Protein AF-A0A0G9H616-F1 (afdb_monomer_lite)

pLDDT: mean 82.74, std 15.52, range [44.06, 95.81]

Radius of gyration: 23.43 Å; chains: 1; bounding box: 38×28×64 Å

Secondary structure (DSSP, 8-state):
---HHHHHHHHHHHTT--HHHHHHHHTTS----HHHHHHHHHHTT--HHHHHH-PPPSS-----SS---PPPPHHHHHHHHHHHTS-HHHHHHHHHHHHTT--

Foldseek 3Di:
DDPPVVVLVVVCVVLVHDSVQSVCVVVVNDDDPPVSLVVVCVVVVHDSCCVPVVDDDPDPDDPDPDCPDDDDDPVRVVVVVVLVPDDPVVNVVVVVVVVVVPD

Structure (mmCIF, N/CA/C/O backbone):
data_AF-A0A0G9H616-F1
#
_entry.id   AF-A0A0G9H616-F1
#
loop_
_atom_site.group_PDB
_atom_site.id
_atom_site.type_symbol
_atom_site.label_atom_id
_atom_site.label_alt_id
_atom_site.label_comp_id
_atom_site.label_asym_id
_atom_site.label_entity_id
_atom_site.label_seq_id
_atom_site.pdbx_PDB_ins_code
_atom_site.Cartn_x
_atom_site.Cartn_y
_atom_site.Cartn_z
_atom_site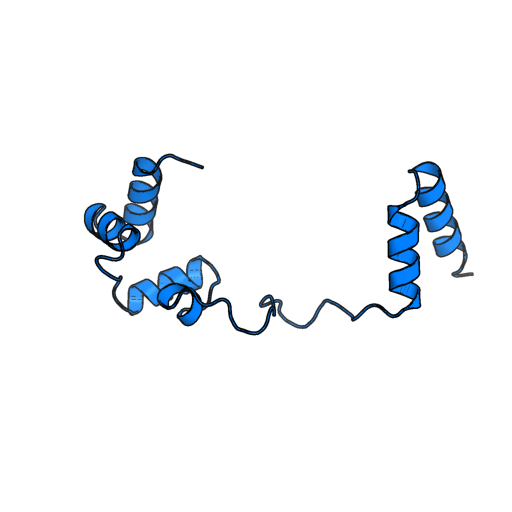.occupancy
_atom_site.B_iso_or_equiv
_atom_site.auth_seq_id
_atom_site.auth_comp_id
_atom_site.auth_asym_id
_atom_site.auth_atom_id
_atom_site.pdbx_PDB_model_num
ATOM 1 N N . MET A 1 1 ? -8.425 16.910 -3.379 1.00 44.06 1 MET A N 1
ATOM 2 C CA . MET A 1 1 ? -8.459 15.996 -2.212 1.00 44.06 1 MET A CA 1
ATOM 3 C C . MET A 1 1 ? -9.547 16.463 -1.250 1.00 44.06 1 MET A C 1
ATOM 5 O O . MET A 1 1 ? -9.596 17.664 -1.002 1.00 44.06 1 MET A O 1
ATOM 9 N N . PRO A 1 2 ? -10.433 15.589 -0.738 1.00 48.06 2 PRO A N 1
ATOM 10 C CA . PRO A 1 2 ? -11.481 15.991 0.203 1.00 48.06 2 PRO A CA 1
ATOM 11 C C . PRO A 1 2 ? -10.864 16.544 1.497 1.00 48.06 2 PRO A C 1
ATOM 13 O O . PRO A 1 2 ? -9.850 16.027 1.966 1.00 48.06 2 PRO A O 1
ATOM 16 N N . GLY A 1 3 ? -11.472 17.575 2.091 1.00 56.06 3 GLY A N 1
ATOM 17 C CA . GLY A 1 3 ? -11.003 18.167 3.350 1.00 56.06 3 GLY A CA 1
ATOM 18 C C . GLY A 1 3 ? -10.942 17.160 4.512 1.00 56.06 3 GLY A C 1
ATOM 19 O O . GLY A 1 3 ? -11.649 16.149 4.520 1.00 56.06 3 GLY A O 1
ATOM 20 N N . GLY A 1 4 ? -10.117 17.445 5.529 1.00 71.94 4 GLY A N 1
ATOM 21 C CA . GLY A 1 4 ? -9.738 16.486 6.583 1.00 71.94 4 GLY A CA 1
ATOM 22 C C . GLY A 1 4 ? -10.899 15.782 7.307 1.00 71.94 4 GLY A C 1
ATOM 23 O O . GLY A 1 4 ? -10.774 14.618 7.682 1.00 71.94 4 GLY A O 1
ATOM 24 N N . ARG A 1 5 ? -12.068 16.429 7.440 1.00 75.88 5 ARG A N 1
ATOM 25 C CA . ARG A 1 5 ? -13.263 15.822 8.058 1.00 75.88 5 ARG A CA 1
ATOM 26 C C . ARG A 1 5 ? -13.887 14.715 7.196 1.00 75.88 5 ARG A C 1
ATOM 28 O O . ARG A 1 5 ? -14.313 13.698 7.739 1.00 75.88 5 ARG A O 1
ATOM 35 N N . ALA A 1 6 ? -13.916 14.890 5.873 1.00 85.31 6 ALA A N 1
ATOM 36 C CA . ALA A 1 6 ? -14.421 13.877 4.944 1.00 85.31 6 ALA A CA 1
ATOM 37 C C . ALA A 1 6 ? -13.490 12.656 4.903 1.00 85.31 6 ALA A C 1
ATOM 39 O O . ALA A 1 6 ? -13.963 11.523 4.951 1.00 85.31 6 ALA A O 1
ATOM 40 N N . ARG A 1 7 ? -12.170 12.889 4.938 1.00 87.12 7 ARG A N 1
ATOM 41 C CA . ARG A 1 7 ? -11.154 11.830 5.020 1.00 87.12 7 ARG A CA 1
ATOM 42 C C . ARG A 1 7 ? -11.306 10.969 6.277 1.00 87.12 7 ARG A C 1
ATOM 44 O O . ARG A 1 7 ? -11.347 9.748 6.176 1.00 87.12 7 ARG A O 1
ATOM 51 N N . ASN A 1 8 ? -11.452 11.591 7.450 1.00 92.19 8 ASN A N 1
ATOM 52 C CA . ASN A 1 8 ? -11.597 10.842 8.703 1.00 92.19 8 ASN A CA 1
ATOM 53 C C . ASN A 1 8 ? -12.887 10.011 8.731 1.00 92.19 8 ASN A C 1
ATOM 55 O O . ASN A 1 8 ? -12.883 8.890 9.230 1.00 92.19 8 ASN A O 1
ATOM 59 N N . LYS A 1 9 ? -13.987 10.546 8.179 1.00 93.00 9 LYS A N 1
ATOM 60 C CA . LYS A 1 9 ? -15.247 9.801 8.043 1.00 93.00 9 LYS A CA 1
ATOM 61 C C . LYS A 1 9 ? -15.072 8.582 7.132 1.00 93.00 9 LYS A C 1
ATOM 63 O O . LYS A 1 9 ? -15.532 7.511 7.500 1.00 93.00 9 LYS A O 1
ATOM 68 N N . ALA A 1 10 ? -14.405 8.740 5.989 1.00 92.94 10 ALA A N 1
ATOM 69 C CA . ALA A 1 10 ? -14.193 7.646 5.045 1.00 92.94 10 ALA A CA 1
ATOM 70 C C . ALA A 1 10 ? -13.411 6.483 5.677 1.00 92.94 10 ALA A C 1
ATOM 72 O O . ALA A 1 10 ? -13.867 5.349 5.617 1.00 92.94 10 ALA A O 1
ATOM 73 N N . LEU A 1 11 ? -12.289 6.763 6.348 1.00 92.44 11 LEU A N 1
ATOM 74 C CA . LEU A 1 11 ? -11.478 5.719 6.991 1.00 92.44 11 LEU A CA 1
ATOM 75 C C . LEU A 1 11 ? -12.170 5.077 8.198 1.00 92.44 11 LEU A C 1
ATOM 77 O O . LEU A 1 11 ? -12.006 3.886 8.430 1.00 92.44 11 LEU A O 1
ATOM 81 N N . SER A 1 12 ? -12.965 5.857 8.934 1.00 94.88 12 SER A N 1
ATOM 82 C CA . SER A 1 12 ? -13.775 5.353 10.046 1.00 94.88 12 SER A CA 1
ATOM 83 C C . SER A 1 12 ? -14.774 4.297 9.574 1.00 94.88 12 SER A C 1
ATOM 85 O O . SER A 1 12 ? -14.831 3.228 10.169 1.00 94.88 12 SER A O 1
ATOM 87 N N . LEU A 1 13 ? -15.495 4.560 8.476 1.00 95.25 13 LEU A N 1
ATOM 88 C CA . LEU A 1 13 ? -16.389 3.564 7.879 1.00 95.25 13 LEU A CA 1
ATOM 89 C C . LEU A 1 13 ? -15.614 2.387 7.273 1.00 95.25 13 LEU A C 1
ATOM 91 O O . LEU A 1 13 ? -16.030 1.247 7.425 1.00 95.25 13 LEU A O 1
ATOM 95 N N . ARG A 1 14 ? -14.500 2.659 6.585 1.00 94.31 14 ARG A N 1
ATOM 96 C CA . ARG A 1 14 ? -13.751 1.644 5.831 1.00 94.31 14 ARG A CA 1
ATOM 97 C C . ARG A 1 14 ? -13.120 0.577 6.724 1.00 94.31 14 ARG A C 1
ATOM 99 O O . ARG A 1 14 ? -13.136 -0.593 6.371 1.00 94.31 14 ARG A O 1
ATOM 106 N N . PHE A 1 15 ? -12.604 0.976 7.884 1.00 93.56 15 PHE A N 1
ATOM 107 C CA . PHE A 1 15 ? -11.908 0.072 8.806 1.00 93.56 15 PHE A CA 1
ATOM 108 C C . PHE A 1 15 ? -12.695 -0.253 10.078 1.00 93.56 15 PHE A C 1
ATOM 110 O O . PHE A 1 15 ? -12.119 -0.830 11.003 1.00 93.56 15 PHE A O 1
ATOM 117 N N . ASP A 1 16 ? -13.975 0.130 10.110 1.00 94.69 16 ASP A N 1
ATOM 118 C CA . ASP A 1 16 ? -14.890 -0.037 11.242 1.00 94.69 16 ASP A CA 1
ATOM 119 C C . ASP A 1 16 ? -14.267 0.414 12.574 1.00 94.69 16 ASP A C 1
ATOM 121 O O . ASP A 1 16 ? -14.050 -0.348 13.516 1.00 94.69 16 ASP A O 1
ATOM 125 N N . VAL A 1 17 ? -13.876 1.688 12.614 1.00 95.19 17 VAL A N 1
ATOM 126 C CA . VAL A 1 17 ? -13.280 2.324 13.795 1.00 95.19 17 VAL A CA 1
ATOM 127 C C . VAL A 1 17 ? -13.916 3.673 14.061 1.00 95.19 17 VAL A C 1
ATOM 129 O O . VAL A 1 17 ? -14.471 4.320 13.171 1.00 95.19 17 VAL A O 1
ATOM 132 N N . SER A 1 18 ? -13.789 4.161 15.292 1.00 95.81 18 SER A N 1
ATOM 133 C CA . SER A 1 18 ? -14.267 5.498 15.628 1.00 95.81 18 SER A CA 1
ATOM 134 C C . SER A 1 18 ? -13.504 6.579 14.846 1.00 95.81 18 SER A C 1
ATOM 136 O O . SER A 1 18 ? -12.309 6.470 14.560 1.00 95.81 18 SER A O 1
ATOM 138 N N . LYS A 1 19 ? -14.181 7.690 14.534 1.00 94.44 19 LYS A N 1
ATOM 139 C CA . LYS A 1 19 ? -13.535 8.866 13.917 1.00 94.44 19 LYS A CA 1
ATOM 140 C C . LYS A 1 19 ? -12.413 9.434 14.788 1.00 94.44 19 LYS A C 1
ATOM 142 O O . LYS A 1 19 ? -11.493 10.055 14.260 1.00 94.44 19 LYS A O 1
ATOM 147 N N . GLU A 1 20 ? -12.515 9.246 16.103 1.00 94.50 20 GLU A N 1
ATOM 148 C CA . GLU A 1 20 ? -11.496 9.664 17.059 1.00 94.50 20 GLU A CA 1
ATOM 149 C C . GLU A 1 20 ? -10.231 8.814 16.936 1.00 94.50 20 GLU A C 1
ATOM 151 O O . GLU A 1 20 ? -9.147 9.382 16.851 1.00 94.50 20 GLU A O 1
ATOM 156 N N . ALA A 1 21 ? -10.361 7.489 16.808 1.00 95.00 21 ALA A N 1
ATOM 157 C CA . ALA A 1 21 ? -9.224 6.602 16.559 1.00 95.00 21 ALA A CA 1
ATOM 158 C C . ALA A 1 21 ? -8.479 7.010 15.278 1.00 95.00 21 ALA A C 1
ATOM 160 O O . ALA A 1 21 ? -7.275 7.243 15.305 1.00 95.00 21 ALA A O 1
ATOM 161 N N . VAL A 1 22 ? -9.210 7.240 14.180 1.00 94.62 22 VAL A N 1
ATOM 162 C CA . VAL A 1 22 ? -8.624 7.733 12.919 1.00 94.62 22 VAL A CA 1
ATOM 163 C C . VAL A 1 22 ? -7.914 9.078 13.108 1.00 94.62 22 VAL A C 1
ATOM 165 O O . VAL A 1 22 ? -6.840 9.309 12.554 1.00 94.62 22 VAL A O 1
ATOM 168 N N . ARG A 1 23 ? -8.499 9.990 13.894 1.00 93.38 23 ARG A N 1
ATOM 169 C CA . ARG A 1 23 ? -7.882 11.288 14.195 1.00 93.38 23 ARG A CA 1
ATOM 170 C C . ARG A 1 23 ? -6.575 11.119 14.967 1.00 93.38 23 ARG A C 1
ATOM 172 O O . ARG A 1 23 ? -5.622 11.831 14.665 1.00 93.38 23 ARG A O 1
ATOM 179 N N . GLN A 1 24 ? -6.533 10.213 15.939 1.00 94.56 24 GLN A N 1
ATOM 180 C CA . GLN A 1 24 ? -5.328 9.910 16.711 1.00 94.56 24 GLN A CA 1
ATOM 181 C C . GLN A 1 24 ? -4.244 9.274 15.836 1.00 94.56 24 GLN A C 1
ATOM 183 O O . GLN A 1 24 ? -3.088 9.676 15.951 1.00 94.56 24 GLN A O 1
ATOM 188 N N . TRP A 1 25 ? -4.610 8.388 14.902 1.00 92.81 25 TRP A N 1
ATOM 189 C CA . TRP A 1 25 ? -3.667 7.820 13.928 1.00 92.81 25 TRP A CA 1
ATOM 190 C C . TRP A 1 25 ? -3.018 8.906 13.070 1.00 92.81 25 TRP A C 1
ATOM 192 O O . TRP A 1 25 ? -1.799 8.967 12.968 1.00 92.81 25 TRP A O 1
ATOM 202 N N . PHE A 1 26 ? -3.806 9.842 12.526 1.00 88.44 26 PHE A N 1
ATOM 203 C CA . PHE A 1 26 ? -3.259 10.956 11.738 1.00 88.44 26 PHE A CA 1
ATOM 204 C C . PHE A 1 26 ? -2.373 11.918 12.534 1.00 88.44 26 PHE A C 1
ATOM 206 O O . PHE A 1 26 ? -1.571 12.633 11.939 1.00 88.44 26 PHE A O 1
ATOM 213 N N . LYS A 1 27 ? -2.538 11.973 13.858 1.00 90.69 27 LYS A N 1
ATOM 214 C CA . LYS A 1 27 ? -1.687 12.764 14.753 1.00 90.69 27 LYS A CA 1
ATOM 215 C C . LYS A 1 27 ? -0.463 11.987 15.254 1.00 90.69 27 LYS A C 1
ATOM 217 O O . LYS A 1 27 ? 0.321 12.561 15.999 1.00 90.69 27 LYS A O 1
ATOM 222 N N . GLY A 1 28 ? -0.329 10.702 14.911 1.00 89.00 28 GLY A N 1
ATOM 223 C CA . GLY A 1 28 ? 0.713 9.821 15.448 1.00 89.00 28 GLY A CA 1
ATOM 224 C C . GLY A 1 28 ? 0.563 9.520 16.944 1.00 89.00 28 GLY A C 1
ATOM 225 O O . GLY A 1 28 ? 1.531 9.140 17.590 1.00 89.00 28 GLY A O 1
ATOM 226 N N . GLN A 1 29 ? -0.629 9.721 17.515 1.00 92.94 29 GLN A N 1
ATOM 227 C CA . GLN A 1 29 ? -0.897 9.536 18.951 1.00 92.94 29 GLN A CA 1
ATOM 228 C C . GLN A 1 29 ? -1.297 8.101 19.307 1.00 92.94 29 GLN A C 1
ATOM 230 O O . GLN A 1 29 ? -1.258 7.722 20.473 1.00 92.94 29 GLN A O 1
ATOM 235 N N . ALA A 1 30 ? -1.711 7.319 18.314 1.00 92.19 30 ALA A N 1
ATOM 236 C CA . ALA A 1 30 ? -2.058 5.915 18.459 1.00 92.19 30 ALA A CA 1
ATOM 237 C C . ALA A 1 30 ? -1.805 5.191 17.135 1.00 92.19 30 ALA A C 1
ATOM 239 O O . ALA A 1 30 ? -1.869 5.808 16.070 1.00 92.19 30 ALA A O 1
ATOM 240 N N . PHE A 1 31 ? -1.591 3.881 17.206 1.00 90.31 31 PHE A N 1
ATOM 241 C CA . PHE A 1 31 ? -1.542 3.000 16.042 1.00 90.31 31 PHE A CA 1
ATOM 242 C C . PHE A 1 31 ? -2.746 2.049 16.053 1.00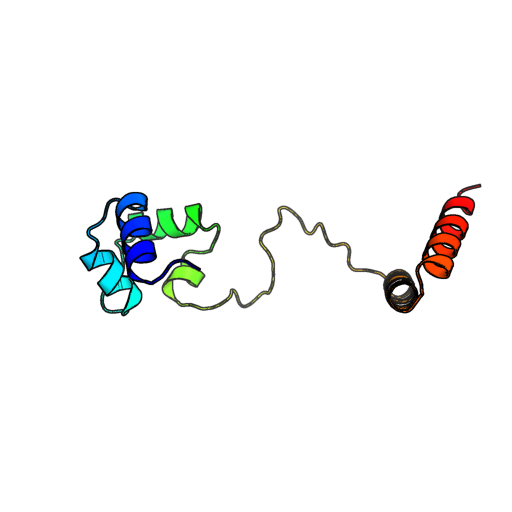 90.31 31 PHE A C 1
ATOM 244 O O . PHE A 1 31 ? -3.265 1.731 17.127 1.00 90.31 31 PHE A O 1
ATOM 251 N N . PRO A 1 32 ? -3.230 1.600 14.882 1.00 92.81 32 PRO A N 1
ATOM 252 C CA . PRO A 1 32 ? -4.188 0.505 14.823 1.00 92.81 32 PRO A CA 1
ATOM 253 C C . PRO A 1 32 ? -3.581 -0.782 15.397 1.00 92.81 32 PRO A C 1
ATOM 255 O O . PRO A 1 32 ? -2.367 -0.969 15.386 1.00 92.81 32 PRO A O 1
ATOM 258 N N . GLU A 1 33 ? -4.433 -1.708 15.838 1.00 93.94 33 GLU A N 1
ATOM 259 C CA . GLU A 1 33 ? -3.990 -3.066 16.176 1.00 93.94 33 GLU A CA 1
ATOM 260 C C . GLU A 1 33 ? -3.381 -3.785 14.960 1.00 93.94 33 GLU A C 1
ATOM 262 O O . GLU A 1 33 ? -3.758 -3.515 13.815 1.00 93.94 33 GLU A O 1
ATOM 267 N N . THR A 1 34 ? -2.485 -4.743 15.203 1.00 93.38 34 THR A N 1
ATOM 268 C CA . THR A 1 34 ? -1.712 -5.432 14.156 1.00 93.38 34 THR A CA 1
ATOM 269 C C . THR A 1 34 ? -2.591 -6.051 13.068 1.00 93.38 34 THR A C 1
ATOM 271 O O . THR A 1 34 ? -2.303 -5.899 11.884 1.00 93.38 34 THR A O 1
ATOM 274 N N . ALA A 1 35 ? -3.709 -6.683 13.442 1.00 93.94 35 ALA A N 1
ATOM 275 C CA . ALA A 1 35 ? -4.649 -7.263 12.481 1.00 93.94 35 ALA A CA 1
ATOM 276 C C . ALA A 1 35 ? -5.275 -6.204 11.557 1.00 93.94 35 ALA A C 1
ATOM 278 O O . ALA A 1 35 ? -5.519 -6.459 10.379 1.00 93.94 35 ALA A O 1
ATOM 279 N N . ARG A 1 36 ? -5.519 -4.993 12.071 1.00 94.38 36 ARG A N 1
ATOM 280 C CA . ARG A 1 36 ? -6.047 -3.884 11.272 1.00 94.38 36 ARG A CA 1
ATOM 281 C C . ARG A 1 36 ? -4.960 -3.251 10.414 1.00 94.38 36 ARG A C 1
ATOM 283 O O . ARG A 1 36 ? -5.234 -2.921 9.269 1.00 94.38 36 ARG A O 1
ATOM 290 N N . LEU A 1 37 ? -3.740 -3.127 10.929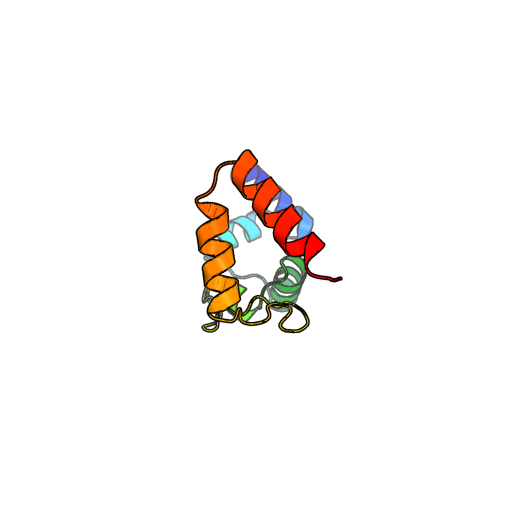 1.00 94.12 37 LEU A N 1
ATOM 291 C CA . LEU A 1 37 ? -2.594 -2.691 10.132 1.00 94.12 37 LEU A CA 1
ATOM 292 C C . LEU A 1 37 ? -2.357 -3.609 8.924 1.00 94.12 37 LEU A C 1
ATOM 294 O O . LEU A 1 37 ? -2.136 -3.100 7.832 1.00 94.12 37 LEU A O 1
ATOM 298 N N . ALA A 1 38 ? -2.479 -4.930 9.094 1.00 93.81 38 ALA A N 1
ATOM 299 C CA . ALA A 1 38 ? -2.397 -5.881 7.984 1.00 93.81 38 ALA A CA 1
ATOM 300 C C . ALA A 1 38 ? -3.478 -5.615 6.920 1.00 93.81 38 ALA A C 1
ATOM 302 O O . ALA A 1 38 ? -3.152 -5.460 5.750 1.00 93.81 38 ALA A O 1
ATOM 303 N N . LYS A 1 39 ? -4.743 -5.430 7.330 1.00 94.31 39 LYS A N 1
ATOM 304 C CA . LYS A 1 39 ? -5.839 -5.076 6.404 1.00 94.31 39 LYS A CA 1
ATOM 305 C C . LYS A 1 39 ? -5.586 -3.769 5.651 1.00 94.31 39 LYS A C 1
ATOM 307 O O . LYS A 1 39 ? -5.879 -3.682 4.466 1.00 94.31 39 LYS A O 1
ATOM 312 N N . VAL A 1 40 ? -5.062 -2.753 6.339 1.00 93.06 40 VAL A N 1
ATOM 313 C CA . VAL A 1 40 ? -4.702 -1.466 5.724 1.00 93.06 40 VAL A CA 1
ATOM 314 C C . VAL A 1 40 ? -3.588 -1.669 4.694 1.00 93.06 40 VAL A C 1
ATOM 316 O O . VAL A 1 40 ? -3.675 -1.124 3.599 1.00 93.06 40 VAL A O 1
ATOM 319 N N . ALA A 1 41 ? -2.560 -2.452 5.028 1.00 92.31 41 ALA A N 1
ATOM 320 C CA . ALA A 1 41 ? -1.446 -2.742 4.130 1.00 92.31 41 ALA A CA 1
ATOM 321 C C . ALA A 1 41 ? -1.905 -3.490 2.867 1.00 92.31 41 ALA A C 1
ATOM 323 O O . ALA A 1 41 ? -1.548 -3.085 1.763 1.00 92.31 41 ALA A O 1
ATOM 324 N N . ASP A 1 42 ? -2.751 -4.510 3.025 1.00 92.56 42 ASP A N 1
ATOM 325 C CA . ASP A 1 42 ? -3.320 -5.268 1.907 1.00 92.56 42 ASP A CA 1
ATOM 326 C C . ASP A 1 42 ? -4.194 -4.380 1.012 1.00 92.56 42 ASP A C 1
ATOM 328 O O . ASP A 1 42 ? -4.050 -4.384 -0.206 1.00 92.56 42 ASP A O 1
ATOM 332 N N . GLU A 1 43 ? -5.075 -3.572 1.607 1.00 93.19 43 GLU A N 1
ATOM 333 C CA . GLU A 1 43 ? -6.018 -2.737 0.859 1.00 93.19 43 GLU A CA 1
ATOM 334 C C . GLU A 1 43 ? -5.352 -1.582 0.096 1.00 93.19 43 GLU A C 1
ATOM 336 O O . GLU A 1 43 ? -5.854 -1.155 -0.944 1.00 93.19 43 GLU A O 1
ATOM 341 N N . PHE A 1 44 ? -4.238 -1.059 0.609 1.00 88.81 44 PHE A N 1
ATOM 342 C CA . PHE A 1 44 ? -3.451 -0.024 -0.066 1.00 88.81 44 PHE A CA 1
ATOM 343 C C . PHE A 1 44 ? -2.238 -0.580 -0.817 1.00 88.81 44 PHE A C 1
ATOM 345 O O . PHE A 1 44 ? -1.405 0.206 -1.270 1.00 88.81 44 PHE A O 1
ATOM 352 N N . GLU A 1 45 ? -2.140 -1.905 -0.946 1.00 87.94 45 GLU A N 1
ATOM 353 C CA . GLU A 1 45 ? -1.078 -2.610 -1.672 1.00 87.94 45 GLU A CA 1
ATOM 354 C C . GLU A 1 45 ? 0.340 -2.171 -1.260 1.00 87.94 45 GLU A C 1
ATOM 356 O O . GLU A 1 45 ? 1.259 -2.066 -2.075 1.00 87.94 45 GLU A O 1
ATOM 361 N N . CYS A 1 46 ? 0.540 -1.911 0.033 1.00 85.19 46 CYS A N 1
ATOM 362 C CA . CYS A 1 46 ? 1.821 -1.485 0.588 1.00 85.19 46 CYS A CA 1
ATOM 363 C C . CYS A 1 46 ? 2.375 -2.515 1.579 1.00 85.19 46 CYS A C 1
ATOM 365 O O . CYS A 1 46 ? 1.671 -3.403 2.056 1.00 85.19 46 CYS A O 1
ATOM 367 N N . SER A 1 47 ? 3.674 -2.444 1.882 1.00 88.44 47 SER A N 1
ATOM 368 C CA . SER A 1 47 ? 4.241 -3.312 2.914 1.00 88.44 47 SER A CA 1
ATOM 369 C C . SER A 1 47 ? 3.876 -2.794 4.305 1.00 88.44 47 SER A C 1
ATOM 371 O O . SER A 1 47 ? 3.830 -1.587 4.549 1.00 88.44 47 SER A O 1
ATOM 373 N N . LEU A 1 48 ? 3.672 -3.716 5.248 1.00 89.31 48 LEU A N 1
ATOM 374 C CA . LEU A 1 48 ? 3.442 -3.368 6.651 1.00 89.31 48 LEU A CA 1
ATOM 375 C C . LEU A 1 48 ? 4.609 -2.547 7.233 1.00 89.31 48 LEU A C 1
ATOM 377 O O . LEU A 1 48 ? 4.388 -1.606 7.991 1.00 89.31 48 LEU A O 1
ATOM 381 N N . ASP A 1 49 ? 5.841 -2.873 6.833 1.00 87.88 49 ASP A N 1
ATOM 382 C CA . ASP A 1 49 ? 7.051 -2.147 7.230 1.00 87.88 49 ASP A CA 1
ATOM 383 C C . ASP A 1 49 ? 7.027 -0.688 6.751 1.00 87.88 49 ASP A C 1
ATOM 385 O O . ASP A 1 49 ? 7.248 0.234 7.538 1.00 87.88 49 ASP A O 1
ATOM 389 N N . TRP A 1 50 ? 6.652 -0.464 5.486 1.00 87.94 50 TRP A N 1
ATOM 390 C CA . TRP A 1 50 ? 6.471 0.879 4.936 1.00 87.94 50 TRP A CA 1
ATOM 391 C C . TRP A 1 50 ? 5.382 1.648 5.684 1.00 87.94 50 TRP A C 1
ATOM 393 O O . TRP A 1 50 ? 5.582 2.806 6.050 1.00 87.94 50 TRP A O 1
ATOM 403 N N . LEU A 1 51 ? 4.247 0.994 5.943 1.00 88.31 51 LEU A N 1
ATOM 404 C CA . LEU A 1 51 ? 3.091 1.599 6.598 1.00 88.31 51 LEU A CA 1
ATOM 405 C C . LEU A 1 51 ? 3.410 2.090 8.019 1.00 88.31 51 LEU A C 1
ATOM 407 O O . LEU A 1 51 ? 2.920 3.143 8.424 1.00 88.31 51 LEU A O 1
ATOM 411 N N . ILE A 1 52 ? 4.214 1.338 8.775 1.00 88.31 52 ILE A N 1
ATOM 412 C CA . ILE A 1 52 ? 4.535 1.655 10.173 1.00 88.31 52 ILE A CA 1
ATOM 413 C C . ILE A 1 52 ? 5.754 2.572 10.274 1.00 88.31 52 ILE A C 1
ATOM 415 O O . ILE A 1 52 ? 5.724 3.559 11.008 1.00 88.31 52 ILE A O 1
ATOM 419 N N . LEU A 1 53 ? 6.842 2.247 9.571 1.00 86.44 53 LEU A N 1
ATOM 420 C CA . LEU A 1 53 ? 8.117 2.949 9.726 1.00 86.44 53 LEU A CA 1
ATOM 421 C C . LEU A 1 53 ? 8.246 4.165 8.805 1.00 86.44 53 LEU A C 1
ATOM 423 O O . LEU A 1 53 ? 9.185 4.945 8.966 1.00 86.44 53 LEU A O 1
ATOM 427 N N . GLY A 1 54 ? 7.357 4.316 7.817 1.00 80.69 54 GLY A N 1
ATOM 428 C CA . GLY A 1 54 ? 7.439 5.371 6.804 1.00 80.69 54 GLY A CA 1
ATOM 429 C C . GLY A 1 54 ? 8.681 5.264 5.915 1.00 80.69 54 GLY A C 1
ATOM 430 O O . GLY A 1 54 ? 9.031 6.211 5.211 1.00 80.69 54 GLY A O 1
ATOM 431 N N . ARG A 1 55 ? 9.381 4.127 5.961 1.00 78.00 55 ARG A N 1
ATOM 432 C CA . ARG A 1 55 ? 10.577 3.873 5.163 1.00 78.00 55 ARG A CA 1
ATOM 433 C C . ARG A 1 55 ? 10.124 3.313 3.832 1.00 78.00 55 ARG A C 1
ATOM 435 O O . ARG A 1 55 ? 9.561 2.222 3.797 1.00 78.00 55 ARG A O 1
ATOM 442 N N . LEU A 1 56 ? 10.379 4.036 2.739 1.00 62.88 56 LEU A N 1
AT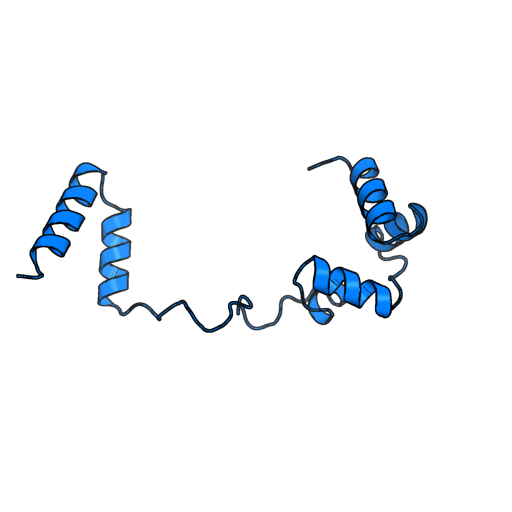OM 443 C CA . LEU A 1 56 ? 10.362 3.400 1.424 1.00 62.88 56 LEU A CA 1
ATOM 444 C C . LEU A 1 56 ? 11.289 2.183 1.485 1.00 62.88 56 LEU A C 1
ATOM 446 O O . LEU A 1 56 ? 12.391 2.327 2.027 1.00 62.88 56 LEU A O 1
ATOM 450 N N . PRO A 1 57 ? 10.860 1.004 0.991 1.00 60.75 57 PRO A N 1
ATOM 451 C CA . PRO A 1 57 ? 11.784 -0.106 0.845 1.00 60.75 57 PRO A CA 1
ATOM 452 C C . PRO A 1 57 ? 13.036 0.431 0.149 1.00 60.75 57 PRO A C 1
ATOM 454 O O . PRO A 1 57 ? 12.949 1.153 -0.846 1.00 60.75 57 PRO A O 1
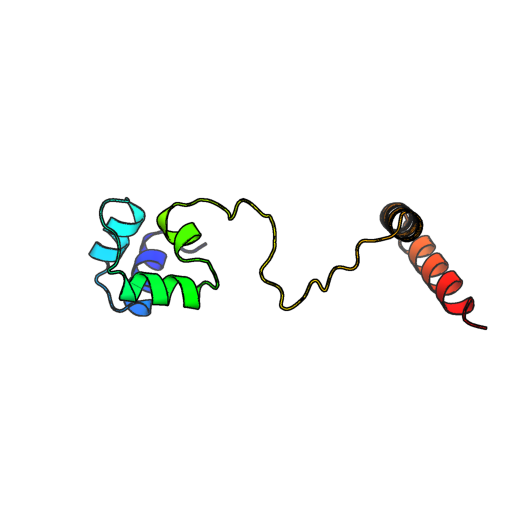ATOM 457 N N . SER A 1 58 ? 14.202 0.148 0.729 1.00 56.72 58 SER A N 1
ATOM 458 C CA . SER A 1 58 ? 15.506 0.655 0.281 1.00 56.72 58 SER A CA 1
ATOM 459 C C . SER A 1 58 ? 15.869 0.211 -1.141 1.00 56.72 58 SER A C 1
ATOM 461 O O . SER A 1 58 ? 16.880 0.637 -1.695 1.00 56.72 58 SER A O 1
ATOM 463 N N . THR A 1 59 ? 15.017 -0.592 -1.769 1.00 52.94 59 THR A N 1
ATOM 464 C CA . THR A 1 59 ? 15.050 -0.923 -3.180 1.00 52.94 59 THR A CA 1
ATOM 465 C C . THR A 1 59 ? 13.800 -0.340 -3.840 1.00 52.94 59 THR A C 1
ATOM 467 O O . THR A 1 59 ? 12.674 -0.690 -3.497 1.00 52.94 59 THR A O 1
ATOM 470 N N . GLY A 1 60 ? 13.981 0.555 -4.814 1.00 50.81 60 GLY A N 1
ATOM 471 C CA . GLY A 1 60 ? 12.916 1.083 -5.675 1.00 50.81 60 GLY A CA 1
ATOM 472 C C . GLY A 1 60 ? 12.299 0.028 -6.603 1.00 50.81 60 GLY A C 1
ATOM 473 O O . GLY A 1 60 ? 12.127 0.279 -7.791 1.00 50.81 60 GLY A O 1
ATOM 474 N N . GLN A 1 61 ? 12.010 -1.168 -6.094 1.00 49.22 61 GLN A N 1
ATOM 475 C CA . GLN A 1 61 ? 11.328 -2.221 -6.824 1.00 49.22 61 GLN A CA 1
ATOM 476 C C . GLN A 1 61 ? 9.832 -2.093 -6.558 1.00 49.22 61 GLN A C 1
ATOM 478 O O . GLN A 1 61 ? 9.311 -2.525 -5.530 1.00 49.22 61 GLN A O 1
ATOM 483 N N . VAL A 1 62 ? 9.148 -1.459 -7.512 1.00 52.00 62 VAL A N 1
ATOM 484 C CA . VAL A 1 62 ? 7.703 -1.603 -7.696 1.00 52.00 62 VAL A CA 1
ATOM 485 C C . VAL A 1 62 ? 7.404 -3.102 -7.719 1.00 52.00 62 VAL A C 1
ATOM 487 O O . VAL A 1 62 ? 8.081 -3.858 -8.415 1.00 52.00 62 VAL A O 1
ATOM 490 N N . ARG A 1 63 ? 6.430 -3.539 -6.920 1.00 49.84 63 ARG A N 1
ATOM 491 C CA . ARG A 1 63 ? 6.044 -4.943 -6.734 1.00 49.84 63 ARG A CA 1
ATOM 492 C C . ARG A 1 63 ? 5.263 -5.470 -7.953 1.00 49.84 63 ARG A C 1
ATOM 494 O O . ARG A 1 63 ? 4.183 -6.026 -7.804 1.00 49.84 63 ARG A O 1
ATOM 501 N N . GLU A 1 64 ? 5.781 -5.254 -9.161 1.00 53.44 64 GLU A N 1
ATOM 502 C CA . GLU A 1 64 ? 5.233 -5.865 -10.370 1.00 53.44 64 GLU A CA 1
ATOM 503 C C . GLU A 1 64 ? 5.557 -7.370 -10.376 1.00 53.44 64 GLU A C 1
ATOM 505 O O . GLU A 1 64 ? 6.686 -7.759 -10.048 1.00 53.44 64 GLU A O 1
ATOM 510 N N . PRO A 1 65 ? 4.588 -8.241 -10.710 1.00 50.69 65 PRO A N 1
ATOM 511 C CA . PRO A 1 65 ? 4.836 -9.668 -10.848 1.00 50.69 65 PRO A CA 1
ATOM 512 C C . PRO A 1 65 ? 5.786 -9.906 -12.030 1.00 50.69 65 PRO A C 1
ATOM 514 O O . PRO A 1 65 ? 5.381 -9.899 -13.188 1.00 50.69 65 PRO A O 1
ATOM 517 N N . GLY A 1 66 ? 7.064 -10.120 -11.715 1.00 46.06 66 GLY A N 1
ATOM 518 C CA . GLY A 1 66 ? 8.130 -10.284 -12.700 1.00 46.06 66 GLY A CA 1
ATOM 519 C C . GLY A 1 66 ? 8.606 -8.941 -13.250 1.00 46.06 66 GLY A C 1
ATOM 520 O O . GLY A 1 66 ? 7.814 -8.049 -13.525 1.00 46.06 66 GLY A O 1
ATOM 521 N N . GLY A 1 67 ? 9.921 -8.782 -13.402 1.00 48.44 67 GLY A N 1
ATOM 522 C CA . GLY A 1 67 ? 10.529 -7.589 -13.990 1.00 48.44 67 GLY A CA 1
ATOM 523 C C . GLY A 1 67 ? 10.116 -7.405 -15.451 1.00 48.44 67 GLY A C 1
ATOM 524 O O . GLY A 1 67 ? 10.869 -7.753 -16.356 1.00 48.44 67 GLY A O 1
ATOM 525 N N . ALA A 1 68 ? 8.928 -6.848 -15.682 1.00 54.38 68 ALA A N 1
ATOM 526 C CA . ALA A 1 68 ? 8.388 -6.554 -17.005 1.00 54.38 68 ALA A CA 1
ATOM 527 C C . ALA A 1 68 ? 9.110 -5.380 -17.688 1.00 54.38 68 ALA A C 1
ATOM 529 O O . ALA A 1 68 ? 8.888 -5.105 -18.866 1.00 54.38 68 ALA A O 1
ATOM 530 N N . TYR A 1 69 ? 10.033 -4.719 -16.987 1.00 58.31 69 TYR A N 1
ATOM 531 C CA . TYR A 1 69 ? 10.954 -3.761 -17.579 1.00 58.31 69 TYR A CA 1
ATOM 532 C C . TYR A 1 69 ? 12.221 -4.488 -18.020 1.00 58.31 69 TYR A C 1
ATOM 534 O O . TYR A 1 69 ? 13.146 -4.704 -17.235 1.00 58.31 69 TYR A O 1
ATOM 542 N N . LYS A 1 70 ? 12.287 -4.846 -19.305 1.00 68.00 70 LYS A N 1
ATOM 543 C CA . LYS A 1 70 ? 13.576 -5.164 -19.925 1.00 68.00 70 LYS A CA 1
ATOM 544 C C . LYS A 1 70 ? 14.468 -3.930 -19.801 1.00 68.00 70 LYS A C 1
ATOM 546 O O . LYS A 1 70 ? 14.047 -2.821 -20.135 1.00 68.00 70 LYS A O 1
ATOM 551 N N . VAL A 1 71 ? 15.689 -4.112 -19.301 1.00 76.00 71 VAL A N 1
ATOM 552 C CA . VAL A 1 71 ? 16.688 -3.040 -19.312 1.00 76.00 71 VAL A CA 1
ATOM 553 C C . VAL A 1 71 ? 16.946 -2.685 -20.770 1.00 76.00 71 VAL A C 1
ATOM 555 O O . VAL A 1 71 ? 17.411 -3.530 -21.531 1.00 76.00 71 VAL A O 1
ATOM 558 N N . LEU A 1 72 ? 16.624 -1.447 -21.149 1.00 81.81 72 LEU A N 1
ATOM 559 C CA . LEU A 1 72 ? 16.875 -0.962 -22.499 1.00 81.81 72 LEU A CA 1
ATOM 560 C C . LEU A 1 72 ? 18.378 -0.996 -22.779 1.00 81.81 72 LEU A C 1
ATOM 562 O O . LEU A 1 72 ? 19.185 -0.454 -22.011 1.00 81.81 72 LEU A O 1
ATOM 566 N N . THR A 1 73 ? 18.733 -1.586 -23.909 1.00 88.56 73 THR A N 1
ATOM 567 C CA . THR A 1 73 ? 20.048 -1.466 -24.530 1.00 88.56 73 THR A CA 1
ATOM 568 C C . THR A 1 73 ? 20.384 0.006 -24.794 1.00 88.56 73 THR A C 1
ATOM 570 O O . THR A 1 73 ? 19.510 0.879 -24.839 1.00 88.56 73 THR A O 1
ATOM 573 N N . GLU A 1 74 ? 21.671 0.306 -24.984 1.00 86.38 74 GLU A N 1
ATOM 574 C CA . GLU A 1 74 ? 22.116 1.662 -25.337 1.00 86.38 74 GLU A CA 1
ATOM 575 C C . GLU A 1 74 ? 21.407 2.175 -26.601 1.00 86.38 74 GLU A C 1
ATOM 577 O O . GLU A 1 74 ? 20.956 3.318 -26.650 1.00 86.38 74 GLU A O 1
ATOM 582 N N . GLN A 1 75 ? 21.222 1.297 -27.589 1.00 90.00 75 GLN A N 1
ATOM 583 C CA . GLN A 1 75 ? 20.554 1.633 -28.841 1.00 90.00 75 GLN A CA 1
ATOM 584 C C . GLN A 1 75 ? 19.079 2.003 -28.631 1.00 90.00 75 GLN A C 1
ATOM 586 O O . GLN A 1 75 ? 18.641 3.057 -29.092 1.00 90.00 75 GLN A O 1
ATOM 591 N N . GLU A 1 76 ? 18.311 1.190 -27.900 1.00 88.62 76 GLU A N 1
ATOM 592 C CA . GLU A 1 76 ? 16.895 1.477 -27.615 1.00 88.62 76 GLU A CA 1
ATOM 593 C C . GLU A 1 76 ? 16.735 2.798 -26.848 1.00 88.62 76 GLU A C 1
ATOM 595 O O . GLU A 1 76 ? 15.851 3.616 -27.128 1.00 88.62 76 GLU A O 1
ATOM 600 N N . ARG A 1 77 ? 17.642 3.049 -25.901 1.00 91.25 77 ARG A N 1
ATOM 601 C CA . ARG A 1 77 ? 17.664 4.266 -25.091 1.00 91.25 77 ARG A CA 1
ATOM 602 C C . ARG A 1 77 ? 17.979 5.510 -25.929 1.00 91.25 77 ARG A C 1
ATOM 604 O O . ARG A 1 77 ? 17.344 6.556 -25.737 1.00 91.25 77 ARG A O 1
ATOM 611 N N . ALA A 1 78 ? 18.886 5.394 -26.898 1.00 89.31 78 ALA A N 1
ATOM 612 C CA . ALA A 1 78 ? 19.180 6.449 -27.864 1.00 89.31 78 ALA A CA 1
ATOM 613 C C . ALA A 1 78 ? 17.963 6.764 -28.753 1.00 89.31 78 ALA A C 1
ATOM 615 O O . ALA A 1 78 ? 17.602 7.937 -28.904 1.00 89.31 78 ALA A O 1
ATOM 616 N N . VAL A 1 79 ? 17.270 5.738 -29.264 1.00 90.38 79 VAL A N 1
ATOM 617 C CA . VAL A 1 79 ? 16.059 5.900 -30.093 1.00 90.38 79 VAL A CA 1
ATOM 618 C C . VAL A 1 79 ? 14.949 6.614 -29.323 1.00 90.38 79 VAL A C 1
ATOM 620 O O . VAL A 1 79 ? 14.391 7.597 -29.815 1.00 90.38 79 VAL A O 1
ATOM 623 N N . ILE A 1 80 ? 14.660 6.190 -28.088 1.00 91.62 80 ILE A N 1
ATOM 624 C CA . ILE A 1 80 ? 13.629 6.824 -27.249 1.00 91.62 80 ILE A CA 1
ATOM 625 C C . ILE A 1 80 ? 13.970 8.292 -26.972 1.00 91.62 80 ILE A C 1
ATOM 627 O O . ILE A 1 80 ? 13.100 9.167 -27.048 1.00 91.62 80 ILE A O 1
ATOM 631 N N . THR A 1 81 ? 15.238 8.582 -26.673 1.00 91.44 81 THR A N 1
ATOM 632 C CA . THR A 1 81 ? 15.698 9.949 -26.400 1.00 91.44 81 THR A CA 1
ATOM 633 C C . THR A 1 81 ? 15.557 10.843 -27.629 1.00 91.44 81 THR A C 1
ATOM 635 O O . THR A 1 81 ? 15.098 11.981 -27.508 1.00 91.44 81 THR A O 1
ATOM 638 N N . ALA A 1 82 ? 15.907 10.335 -28.812 1.00 90.38 82 ALA A N 1
ATOM 639 C CA . ALA A 1 82 ? 15.732 11.052 -30.068 1.00 90.38 82 ALA A CA 1
ATOM 640 C C . ALA A 1 82 ? 14.244 11.284 -30.372 1.00 90.38 82 ALA A C 1
ATOM 642 O O . ALA A 1 82 ? 13.848 12.422 -30.617 1.00 90.38 82 ALA A O 1
ATOM 643 N N . MET A 1 83 ? 13.404 10.248 -30.266 1.00 91.50 83 MET A N 1
ATOM 644 C CA . MET A 1 83 ? 11.965 10.313 -30.551 1.00 91.50 83 MET A CA 1
ATOM 645 C C . MET A 1 83 ? 11.257 11.399 -29.730 1.00 91.50 83 MET A C 1
ATOM 647 O O . MET A 1 83 ? 10.499 12.198 -30.284 1.00 91.50 83 MET A O 1
ATOM 651 N N . ARG A 1 84 ? 11.564 11.502 -28.430 1.00 92.12 84 ARG A N 1
ATOM 652 C CA . ARG A 1 84 ? 10.970 12.505 -27.526 1.00 92.12 84 ARG A CA 1
ATOM 653 C C . ARG A 1 84 ? 11.282 13.954 -27.910 1.00 92.12 84 ARG A C 1
ATOM 655 O O . ARG A 1 84 ? 10.514 14.844 -27.559 1.00 92.12 84 ARG A O 1
ATOM 662 N N . LYS A 1 85 ? 12.381 14.199 -28.630 1.00 92.44 85 LYS A N 1
ATOM 663 C CA . LYS A 1 85 ? 12.785 15.537 -29.099 1.00 92.44 85 LYS A CA 1
ATOM 664 C C . LYS A 1 85 ? 12.160 15.919 -30.449 1.00 92.44 85 LYS A C 1
ATOM 666 O O . LYS A 1 85 ? 12.294 17.062 -30.880 1.00 92.44 85 LYS A O 1
ATOM 671 N N . LEU A 1 86 ? 11.498 14.988 -31.139 1.00 92.12 86 LEU A N 1
ATOM 672 C CA . LEU A 1 86 ? 10.940 15.202 -32.476 1.00 92.12 86 LEU A CA 1
ATOM 673 C C . LEU A 1 86 ? 9.491 15.725 -32.438 1.00 92.12 86 LEU A C 1
ATOM 675 O O . LEU A 1 86 ? 8.682 15.382 -31.572 1.00 92.12 86 LEU A O 1
ATOM 679 N N . ASN A 1 87 ? 9.123 16.516 -33.451 1.00 91.44 87 ASN A N 1
ATOM 680 C CA . ASN A 1 87 ? 7.731 16.911 -33.685 1.00 91.44 87 ASN A CA 1
ATOM 681 C C . ASN A 1 87 ? 6.888 15.734 -34.220 1.00 91.44 87 ASN A C 1
ATOM 683 O O . ASN A 1 87 ? 7.430 14.715 -34.650 1.00 91.44 87 ASN A O 1
ATOM 687 N N . ALA A 1 88 ? 5.558 15.871 -34.199 1.00 89.12 88 ALA A N 1
ATOM 688 C CA . ALA A 1 88 ? 4.636 14.788 -34.562 1.00 89.12 88 ALA A CA 1
ATOM 689 C C . ALA A 1 88 ? 4.897 14.216 -35.968 1.00 89.12 88 ALA A C 1
ATOM 691 O O . ALA A 1 88 ? 4.925 13.002 -36.143 1.00 89.12 88 ALA A O 1
ATOM 692 N N . ARG A 1 89 ? 5.190 15.079 -36.952 1.00 92.12 89 ARG A N 1
ATOM 693 C CA . ARG A 1 89 ? 5.502 14.657 -38.326 1.00 92.12 89 ARG A CA 1
ATOM 694 C C . ARG A 1 89 ? 6.737 13.755 -38.384 1.00 92.12 89 ARG A C 1
ATOM 696 O O . ARG A 1 89 ? 6.696 12.706 -39.014 1.00 92.12 89 ARG A O 1
ATOM 703 N N . ARG A 1 90 ? 7.829 14.155 -37.726 1.00 91.75 90 ARG A N 1
ATOM 704 C CA . ARG A 1 90 ? 9.080 13.379 -37.704 1.00 91.75 90 ARG A CA 1
ATOM 705 C C . ARG A 1 90 ? 8.953 12.096 -36.881 1.00 91.75 90 ARG A C 1
ATOM 707 O O . ARG A 1 90 ? 9.545 11.093 -37.258 1.00 91.75 90 ARG A O 1
ATOM 714 N N . ARG A 1 91 ? 8.162 12.106 -35.803 1.00 92.06 91 ARG A N 1
ATOM 715 C CA . ARG A 1 91 ? 7.852 10.894 -35.026 1.00 92.06 91 ARG A CA 1
ATOM 716 C C . ARG A 1 91 ? 7.117 9.856 -35.872 1.00 92.06 91 ARG A C 1
ATOM 718 O O . ARG A 1 91 ? 7.533 8.706 -35.885 1.00 92.06 91 ARG A O 1
ATOM 725 N N . ASN A 1 92 ? 6.094 10.268 -36.619 1.00 91.12 92 ASN A N 1
ATOM 726 C CA . ASN A 1 92 ? 5.327 9.355 -37.471 1.00 91.12 92 ASN A CA 1
ATOM 727 C C . ASN A 1 92 ? 6.188 8.751 -38.589 1.00 91.12 92 ASN A C 1
ATOM 729 O O . ASN A 1 92 ? 6.111 7.552 -38.830 1.00 91.12 92 ASN A O 1
ATOM 733 N N . ALA A 1 93 ? 7.053 9.557 -39.214 1.00 91.56 93 ALA A N 1
ATOM 734 C CA . ALA A 1 93 ? 7.988 9.066 -40.228 1.00 91.56 93 ALA A CA 1
ATOM 735 C C . ALA A 1 93 ? 8.998 8.052 -39.658 1.00 91.56 93 ALA A C 1
ATOM 737 O O . ALA A 1 93 ? 9.284 7.049 -40.300 1.00 91.56 93 ALA A O 1
ATOM 738 N N . LEU A 1 94 ? 9.512 8.282 -38.441 1.00 88.81 94 LEU A N 1
ATOM 739 C CA . LEU A 1 94 ? 10.403 7.333 -37.762 1.00 88.81 94 LEU A CA 1
ATOM 740 C C . LEU A 1 94 ? 9.700 5.998 -37.478 1.00 88.81 94 LEU A C 1
ATOM 742 O O . LEU A 1 94 ? 10.301 4.949 -37.666 1.00 88.81 94 LEU A O 1
ATOM 746 N N . VAL A 1 95 ? 8.439 6.032 -37.039 1.00 90.31 95 VAL A N 1
ATOM 747 C CA . VAL A 1 95 ? 7.653 4.813 -36.786 1.00 90.31 95 VAL A CA 1
ATOM 748 C C . VAL A 1 95 ? 7.426 4.022 -38.075 1.00 90.31 95 VAL A C 1
ATOM 750 O O . VAL A 1 95 ? 7.581 2.809 -38.056 1.00 90.31 95 VAL A O 1
ATOM 753 N N . GLN A 1 96 ? 7.117 4.695 -39.188 1.00 90.50 96 GLN A N 1
ATOM 754 C CA . GLN A 1 96 ? 6.975 4.040 -40.495 1.00 90.50 96 GLN A CA 1
ATOM 755 C C . GLN A 1 96 ? 8.282 3.380 -40.942 1.00 90.50 96 GLN A C 1
ATOM 757 O O . GLN A 1 96 ? 8.284 2.201 -41.260 1.00 90.50 96 GLN A O 1
ATOM 762 N N . LEU A 1 97 ? 9.407 4.098 -40.850 1.00 90.56 97 LEU A N 1
ATOM 763 C CA . LEU A 1 97 ? 10.720 3.565 -41.221 1.00 90.56 97 LEU A CA 1
ATOM 764 C C . LEU A 1 97 ? 11.089 2.291 -40.443 1.00 90.56 97 LEU A C 1
ATOM 766 O O . LEU A 1 97 ? 11.670 1.375 -41.012 1.00 90.56 97 LEU A O 1
ATOM 770 N N . LEU A 1 98 ? 10.774 2.247 -39.144 1.00 88.12 98 LEU A N 1
ATOM 771 C CA . LEU A 1 98 ? 11.033 1.077 -38.300 1.00 88.12 98 LEU A CA 1
ATOM 772 C C . LEU A 1 98 ? 10.055 -0.079 -38.575 1.00 88.12 98 LEU A C 1
ATOM 774 O O . LEU A 1 98 ? 10.419 -1.232 -38.375 1.00 88.12 98 LEU A O 1
ATOM 778 N N . ALA A 1 99 ? 8.831 0.214 -39.023 1.00 85.62 99 ALA A N 1
ATOM 779 C CA . ALA A 1 99 ? 7.849 -0.802 -39.405 1.00 85.62 99 ALA A CA 1
ATOM 780 C C . ALA A 1 99 ? 8.170 -1.434 -40.771 1.00 85.62 99 ALA A C 1
ATOM 782 O O . ALA A 1 99 ? 7.970 -2.629 -40.956 1.00 85.62 99 ALA A O 1
ATOM 783 N N . ASP A 1 100 ? 8.717 -0.650 -41.702 1.00 82.31 100 ASP A N 1
ATOM 784 C CA . ASP A 1 100 ? 9.063 -1.102 -43.055 1.00 82.31 100 ASP A CA 1
ATOM 785 C C . ASP A 1 100 ? 10.327 -1.986 -43.095 1.00 82.31 100 ASP A C 1
ATOM 787 O O . ASP A 1 100 ? 10.613 -2.611 -44.112 1.00 82.31 100 ASP A O 1
ATOM 791 N N . SER A 1 101 ? 11.095 -2.060 -42.000 1.00 60.81 101 SER A N 1
ATOM 792 C CA . SER A 1 101 ? 12.322 -2.868 -41.905 1.00 60.81 101 SER A CA 1
ATOM 793 C C . SER A 1 101 ? 12.115 -4.353 -41.555 1.00 60.81 101 SER A C 1
ATOM 795 O O . SER A 1 101 ? 13.100 -5.066 -41.380 1.00 60.81 101 SER A O 1
ATOM 797 N N . GLU A 1 102 ? 10.869 -4.836 -41.475 1.00 55.25 102 GLU A N 1
ATOM 798 C CA . GLU A 1 102 ? 10.530 -6.271 -41.356 1.00 55.25 102 GLU A CA 1
ATOM 799 C C . GLU A 1 102 ? 10.179 -6.909 -42.720 1.00 55.25 102 GLU A C 1
ATOM 801 O O . GLU A 1 102 ? 9.185 -7.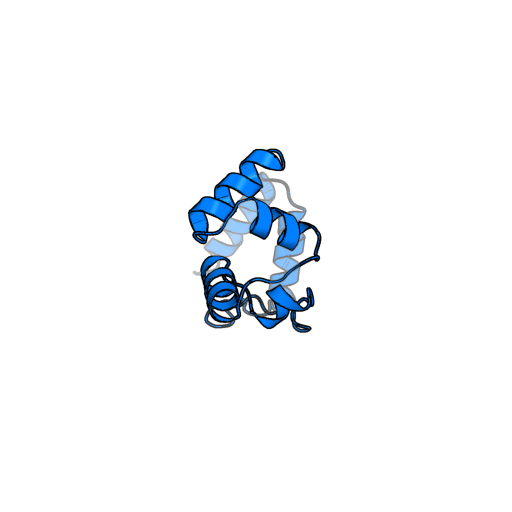626 -42.850 1.00 55.25 102 GLU A O 1
ATOM 806 N N . GLY A 1 103 ? 10.993 -6.633 -43.747 1.00 47.47 103 GLY A N 1
ATOM 807 C CA . GLY A 1 103 ? 10.901 -7.212 -45.095 1.00 47.47 103 GLY A CA 1
ATOM 808 C C . GLY A 1 103 ? 12.214 -7.819 -45.561 1.00 47.47 103 GLY A C 1
ATOM 809 O O . GLY A 1 103 ? 13.257 -7.150 -45.389 1.00 47.47 103 GLY A O 1
#

InterPro domains:
  IPR001387 Cro/C1-type, helix-turn-helix domain [PS50943] (9-51)
  IPR010982 Lambda repressor-like, DNA-binding domain superfamily [G3DSA:1.10.260.40] (6-54)
  IPR010982 Lambda repressor-like, DNA-binding domain superfamily [SSF47413] (9-54)

Sequence (103 aa):
MPGGRARNKALSLRFDVSKEAVRQWFKGQAFPETARLAKVADEFECSLDWLILGRLPSTGQVREPGGAYKVLTEQERAVITAMRKLNARRRNALVQLLADSEG

Organism: NCBI:txid1440762